Protein AF-A0A7H4N2U2-F1 (afdb_monomer)

Secondary structure (DSSP, 8-state):
-PPPHHHHHHHHHHHTT--EEEEE--GGGHHHHHHHHHH-SSEEEEEP-

Organism: NCBI:txid1134687

pLDDT: mean 88.4, std 9.0, range [57.91, 96.62]

Structure (mmCIF, N/CA/C/O backbone):
data_AF-A0A7H4N2U2-F1
#
_entry.id   AF-A0A7H4N2U2-F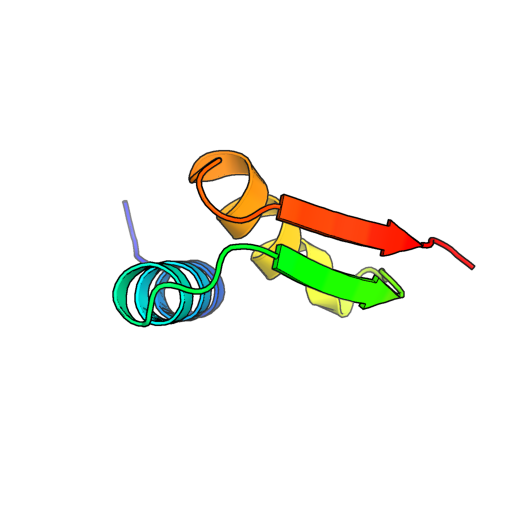1
#
loop_
_atom_site.group_PDB
_atom_site.id
_atom_site.type_symbol
_atom_site.label_atom_id
_atom_site.label_alt_id
_atom_site.label_comp_id
_atom_site.label_asym_id
_atom_site.label_entity_id
_atom_site.label_seq_id
_atom_site.pdbx_PDB_ins_code
_atom_site.Cartn_x
_atom_site.Cartn_y
_atom_site.Cartn_z
_atom_site.occupancy
_atom_site.B_iso_or_equiv
_atom_site.auth_seq_id
_atom_site.auth_comp_id
_atom_site.auth_asym_id
_atom_site.auth_atom_id
_atom_site.pdbx_PDB_model_num
ATOM 1 N N . MET A 1 1 ? 3.268 -3.242 19.617 1.00 57.91 1 MET A N 1
ATOM 2 C CA . MET A 1 1 ? 4.120 -2.874 18.462 1.00 57.91 1 MET A CA 1
ATOM 3 C C . MET A 1 1 ? 3.999 -1.376 18.227 1.00 57.91 1 MET A C 1
ATOM 5 O O . MET A 1 1 ? 2.884 -0.877 18.308 1.00 57.91 1 MET A O 1
ATOM 9 N N . LYS A 1 2 ? 5.101 -0.649 17.989 1.00 74.44 2 LYS A N 1
ATOM 10 C CA . LYS A 1 2 ? 5.026 0.764 17.574 1.00 74.44 2 LYS A CA 1
ATOM 11 C C . LYS A 1 2 ? 4.431 0.830 16.166 1.00 74.44 2 LYS A C 1
ATOM 13 O O . LYS A 1 2 ? 4.889 0.111 15.283 1.00 74.44 2 LYS A O 1
ATOM 18 N N . GLN A 1 3 ? 3.410 1.658 15.973 1.00 83.25 3 GLN A N 1
ATOM 19 C CA . GLN A 1 3 ? 2.796 1.868 14.666 1.00 83.25 3 GLN A CA 1
ATOM 20 C C . GLN A 1 3 ? 3.723 2.732 13.804 1.00 83.25 3 GLN A C 1
ATOM 22 O O . GLN A 1 3 ? 4.102 3.828 14.213 1.00 83.25 3 GLN A O 1
ATOM 27 N N . THR A 1 4 ? 4.114 2.229 12.633 1.00 93.56 4 THR A N 1
ATOM 28 C CA . THR A 1 4 ? 4.855 3.015 11.639 1.00 93.56 4 THR A CA 1
ATOM 29 C C . THR A 1 4 ? 3.881 3.864 10.823 1.00 93.56 4 THR A C 1
ATOM 31 O O . THR A 1 4 ? 2.690 3.552 10.732 1.00 93.56 4 THR A O 1
ATOM 34 N N . VAL A 1 5 ? 4.383 4.925 10.187 1.00 94.31 5 VAL A N 1
ATOM 35 C CA . VAL A 1 5 ? 3.576 5.729 9.254 1.00 94.31 5 VAL A CA 1
ATOM 36 C C . VAL A 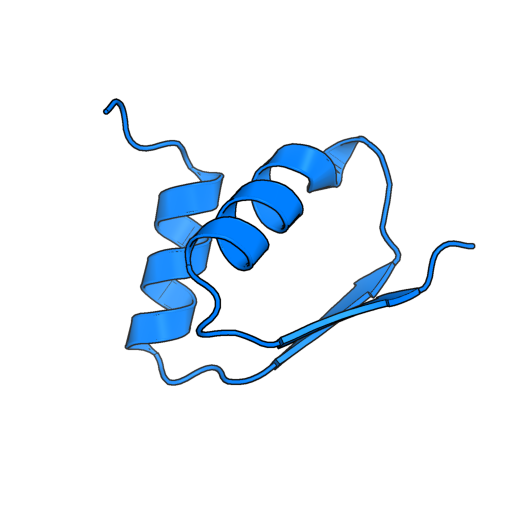1 5 ? 3.068 4.861 8.095 1.00 94.31 5 VAL A C 1
ATOM 38 O O . VAL A 1 5 ? 1.906 4.964 7.720 1.00 94.31 5 VAL A O 1
ATOM 41 N N . ALA A 1 6 ? 3.888 3.931 7.599 1.00 94.06 6 ALA A N 1
ATOM 42 C CA . ALA A 1 6 ? 3.489 2.974 6.569 1.00 94.06 6 ALA A CA 1
ATOM 43 C C . ALA A 1 6 ? 2.312 2.083 7.007 1.00 94.06 6 ALA A C 1
ATOM 45 O O . ALA A 1 6 ? 1.343 1.926 6.265 1.00 94.06 6 ALA A O 1
ATOM 46 N N . ALA A 1 7 ? 2.348 1.571 8.240 1.00 93.19 7 ALA A N 1
ATOM 47 C CA . ALA A 1 7 ? 1.262 0.777 8.803 1.00 93.19 7 ALA A CA 1
ATOM 48 C C . ALA A 1 7 ? -0.026 1.599 8.984 1.00 93.19 7 ALA A C 1
ATOM 50 O O . ALA A 1 7 ? -1.124 1.106 8.732 1.00 93.19 7 ALA A O 1
ATOM 51 N N . TYR A 1 8 ? 0.096 2.870 9.387 1.00 95.06 8 TYR A N 1
ATOM 52 C CA . TYR A 1 8 ? -1.040 3.792 9.454 1.00 95.06 8 TYR A CA 1
ATOM 53 C C . TYR A 1 8 ? -1.675 4.038 8.079 1.00 95.06 8 TYR A C 1
ATOM 55 O O . TYR A 1 8 ? -2.898 3.970 7.956 1.00 95.06 8 TYR A O 1
ATOM 63 N N . ILE A 1 9 ? -0.859 4.261 7.045 1.00 94.06 9 ILE A N 1
ATOM 64 C CA . ILE A 1 9 ? -1.336 4.452 5.670 1.00 94.06 9 ILE A CA 1
ATOM 65 C C . ILE A 1 9 ? -2.060 3.194 5.181 1.00 94.06 9 ILE A C 1
ATOM 67 O O . ILE A 1 9 ? -3.205 3.290 4.751 1.00 94.06 9 ILE A O 1
ATOM 71 N N . ALA A 1 10 ? -1.443 2.016 5.315 1.00 93.75 10 ALA A N 1
ATOM 72 C CA . ALA A 1 10 ? -2.042 0.751 4.887 1.00 93.75 10 ALA A CA 1
ATOM 73 C C . ALA A 1 10 ? -3.412 0.508 5.546 1.00 93.75 10 ALA A C 1
ATOM 75 O O . ALA A 1 10 ? -4.385 0.199 4.861 1.00 93.75 10 ALA A O 1
ATOM 76 N N . LYS A 1 11 ? -3.520 0.745 6.859 1.00 93.88 11 LYS A N 1
ATOM 77 C CA . LYS A 1 11 ? -4.782 0.588 7.594 1.00 93.88 11 LYS A CA 1
ATOM 78 C C . LYS A 1 11 ? -5.841 1.617 7.197 1.00 93.88 11 LYS A C 1
ATOM 80 O O . LYS A 1 11 ? -7.020 1.291 7.121 1.00 93.88 11 LYS A O 1
ATOM 85 N N . THR A 1 12 ? -5.433 2.853 6.924 1.00 95.00 12 THR A N 1
ATOM 86 C CA . THR A 1 12 ? -6.349 3.895 6.437 1.00 95.00 12 THR A CA 1
ATOM 87 C C . THR A 1 12 ? -6.933 3.513 5.075 1.00 95.00 12 THR A C 1
ATOM 89 O O . THR A 1 12 ? -8.135 3.646 4.859 1.00 95.00 12 THR A O 1
ATOM 92 N N . LEU A 1 13 ? -6.104 2.984 4.170 1.00 94.31 13 LEU A N 1
ATOM 93 C CA . LEU A 1 13 ? -6.544 2.523 2.850 1.00 94.31 13 LEU A CA 1
ATOM 94 C C . LEU A 1 13 ? -7.481 1.312 2.952 1.00 94.31 13 LEU A C 1
ATOM 96 O O . LEU A 1 13 ? -8.498 1.261 2.262 1.00 94.31 13 LEU A O 1
ATOM 100 N N . GLU A 1 14 ? -7.189 0.378 3.856 1.00 93.62 14 GLU A N 1
ATOM 101 C CA . GLU A 1 14 ? -8.062 -0.764 4.144 1.00 93.62 14 GLU A CA 1
ATOM 102 C C . GLU A 1 14 ? -9.440 -0.298 4.630 1.00 93.62 14 GLU A C 1
ATOM 104 O O . GLU A 1 14 ? -10.465 -0.741 4.110 1.00 93.62 14 GLU A O 1
ATOM 109 N N . GLN A 1 15 ? -9.476 0.632 5.589 1.00 95.19 15 GLN A N 1
ATOM 110 C CA . GLN A 1 15 ? -10.718 1.197 6.125 1.00 95.19 15 GLN A CA 1
ATOM 111 C C . GLN A 1 15 ? -11.521 1.962 5.070 1.00 95.19 15 GLN A C 1
ATOM 113 O O . GLN A 1 15 ? -12.750 1.945 5.104 1.00 95.19 15 GLN A O 1
ATOM 118 N N . ALA A 1 16 ? -10.841 2.590 4.110 1.00 96.62 16 ALA A N 1
ATOM 119 C CA . ALA A 1 16 ? -11.471 3.215 2.953 1.00 96.62 16 ALA A CA 1
ATOM 120 C C . ALA A 1 16 ? -12.019 2.195 1.931 1.00 96.62 16 ALA A C 1
ATOM 122 O O . ALA A 1 16 ? -12.652 2.587 0.953 1.00 96.62 16 ALA A O 1
ATOM 123 N N . GLY A 1 17 ? -11.796 0.893 2.138 1.00 95.25 17 GLY A N 1
ATOM 124 C CA . GLY A 1 17 ? -12.284 -0.173 1.267 1.00 95.25 17 GLY A CA 1
ATOM 125 C C . GLY A 1 17 ? -11.408 -0.432 0.042 1.00 95.25 17 GLY A C 1
ATOM 126 O O . GLY A 1 17 ? -11.844 -1.146 -0.863 1.00 95.25 17 GLY A O 1
ATOM 127 N N . VAL A 1 18 ? -10.183 0.106 0.004 1.00 95.50 18 VAL A N 1
ATOM 128 C CA . VAL A 1 18 ? -9.227 -0.158 -1.079 1.00 95.50 18 VAL A CA 1
ATOM 129 C C . VAL A 1 18 ? -8.911 -1.650 -1.117 1.00 95.50 18 VAL A C 1
ATOM 131 O O . VAL A 1 18 ? -8.657 -2.269 -0.087 1.00 95.50 18 VAL A O 1
ATOM 134 N N . LYS A 1 19 ? -8.945 -2.234 -2.317 1.00 94.56 19 LYS A N 1
ATOM 135 C CA . LYS A 1 19 ? -8.678 -3.665 -2.535 1.00 94.56 19 LYS A CA 1
ATOM 136 C C . LYS A 1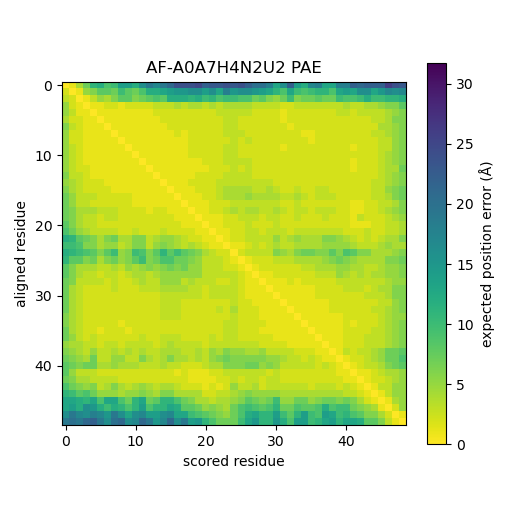 19 ? -7.368 -3.940 -3.252 1.00 94.56 19 LYS A C 1
ATOM 138 O O . LYS A 1 19 ? -6.845 -5.038 -3.123 1.00 94.56 19 LYS A O 1
ATOM 143 N N . ARG A 1 20 ? -6.847 -2.961 -3.992 1.00 94.12 20 ARG A N 1
ATOM 144 C CA . ARG A 1 20 ? -5.625 -3.105 -4.777 1.00 94.12 20 ARG A CA 1
ATOM 145 C C . ARG A 1 20 ? -4.893 -1.779 -4.912 1.00 94.12 20 ARG A C 1
ATOM 147 O O . ARG A 1 20 ? -5.537 -0.744 -5.087 1.00 94.12 20 ARG A O 1
ATOM 154 N N . ILE A 1 21 ? -3.567 -1.828 -4.864 1.00 92.00 21 ILE A N 1
ATOM 155 C CA . ILE A 1 21 ? -2.677 -0.705 -5.154 1.00 92.00 21 ILE A CA 1
ATOM 156 C C . ILE A 1 21 ? -1.682 -1.149 -6.231 1.00 92.00 21 ILE A C 1
ATOM 158 O O . ILE A 1 21 ? -1.110 -2.232 -6.143 1.00 92.00 21 ILE A O 1
ATOM 162 N N . TRP A 1 22 ? -1.481 -0.293 -7.232 1.00 91.25 22 TRP A N 1
ATOM 163 C CA . TRP A 1 22 ? -0.542 -0.503 -8.333 1.00 91.25 22 TRP A CA 1
ATOM 164 C C . TRP A 1 22 ? 0.654 0.428 -8.168 1.00 91.25 22 TRP A C 1
ATOM 166 O O . TRP A 1 22 ? 0.475 1.605 -7.840 1.00 91.25 22 TRP A O 1
ATOM 176 N N . GLY A 1 23 ? 1.864 -0.062 -8.424 1.00 87.25 23 GLY A N 1
ATOM 177 C CA . GLY A 1 23 ? 3.055 0.773 -8.308 1.00 87.25 23 GLY A CA 1
ATOM 178 C C . GLY A 1 23 ? 4.309 0.169 -8.922 1.00 87.25 23 GLY A C 1
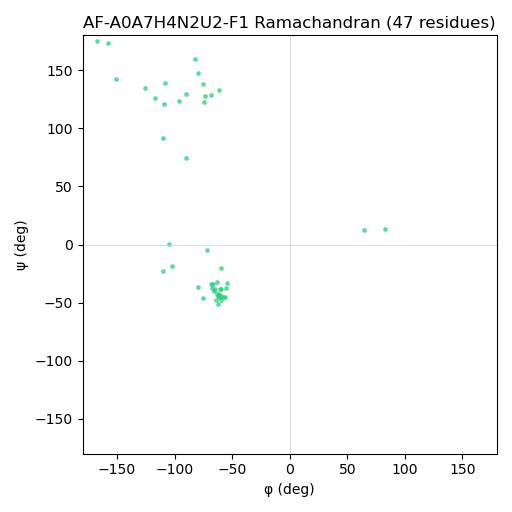ATOM 179 O O . GLY A 1 23 ? 4.325 -0.973 -9.370 1.00 87.25 23 GLY A O 1
ATOM 180 N N . VAL A 1 24 ? 5.377 0.962 -8.919 1.00 87.25 24 VAL A N 1
ATOM 181 C CA . VAL A 1 24 ? 6.733 0.497 -9.220 1.00 87.25 24 VAL A CA 1
ATOM 182 C C . VAL A 1 24 ? 7.514 0.515 -7.915 1.00 87.25 24 VAL A C 1
ATOM 184 O O . VAL A 1 24 ? 7.594 1.551 -7.252 1.00 87.25 24 VAL A O 1
ATOM 187 N N . THR A 1 25 ? 8.035 -0.637 -7.502 1.00 81.56 25 THR A N 1
ATOM 188 C CA . THR A 1 25 ? 8.775 -0.758 -6.239 1.00 81.56 25 THR A CA 1
ATOM 189 C C . THR A 1 25 ? 10.211 -0.266 -6.353 1.00 81.56 25 THR A C 1
ATOM 191 O O . THR A 1 25 ? 10.869 -0.448 -7.372 1.00 81.56 25 THR A O 1
ATOM 194 N N . GLY A 1 26 ? 10.708 0.289 -5.249 1.00 85.69 26 GLY A N 1
ATOM 195 C CA . GLY A 1 26 ? 12.114 0.589 -4.983 1.00 85.69 26 GLY A CA 1
ATOM 196 C C . GLY A 1 26 ? 12.336 0.698 -3.471 1.00 85.69 26 GLY A C 1
ATOM 197 O O . GLY A 1 26 ? 11.362 0.686 -2.712 1.00 85.69 26 GLY A O 1
ATOM 198 N N . ASP A 1 27 ? 13.587 0.833 -3.023 1.00 90.06 27 ASP A N 1
ATOM 199 C CA . ASP A 1 27 ? 13.942 0.742 -1.593 1.00 90.06 27 ASP A CA 1
ATOM 200 C C . ASP A 1 27 ? 13.160 1.703 -0.685 1.00 90.06 27 ASP A C 1
ATOM 202 O O . ASP A 1 27 ? 12.795 1.358 0.443 1.00 90.06 27 ASP A O 1
ATOM 206 N N . SER A 1 28 ? 12.814 2.884 -1.203 1.00 90.62 28 SER A N 1
ATOM 207 C CA . SER A 1 28 ? 12.005 3.895 -0.511 1.00 90.62 28 SER A CA 1
ATOM 208 C C . SER A 1 28 ? 10.608 3.408 -0.101 1.00 90.62 28 SER A C 1
ATOM 210 O O . SER A 1 28 ? 9.992 4.001 0.783 1.00 90.62 28 SER A O 1
ATOM 212 N N . LEU A 1 29 ? 10.089 2.345 -0.726 1.00 89.81 29 LEU A N 1
ATOM 213 C CA . LEU A 1 29 ? 8.745 1.809 -0.487 1.00 89.81 29 LEU A CA 1
ATOM 214 C C . LEU A 1 29 ? 8.732 0.515 0.336 1.00 89.81 29 LEU A C 1
ATOM 216 O O . LEU A 1 29 ? 7.651 0.023 0.657 1.00 89.81 29 LEU A O 1
ATOM 220 N N . ASN A 1 30 ? 9.891 0.000 0.763 1.00 89.44 30 ASN A N 1
ATOM 221 C CA . ASN A 1 30 ? 9.981 -1.270 1.495 1.00 89.44 30 ASN A CA 1
ATOM 222 C C . ASN A 1 30 ? 9.106 -1.298 2.759 1.00 89.44 30 ASN A C 1
ATOM 224 O O . ASN A 1 30 ? 8.465 -2.306 3.048 1.00 89.44 30 ASN A O 1
ATOM 228 N N . GLY A 1 31 ? 9.009 -0.178 3.486 1.00 90.38 31 GLY A N 1
ATOM 229 C CA . GLY A 1 31 ? 8.160 -0.087 4.678 1.00 90.38 31 GLY A CA 1
ATOM 230 C C . GLY A 1 31 ? 6.659 -0.192 4.383 1.00 90.38 31 GLY A C 1
ATOM 231 O O . GLY 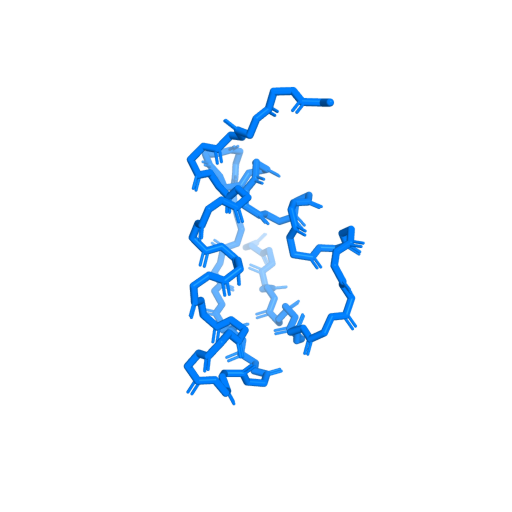A 1 31 ? 5.913 -0.757 5.187 1.00 90.38 31 GLY A O 1
ATOM 232 N N . LEU A 1 32 ? 6.207 0.331 3.238 1.00 91.44 32 LEU A N 1
ATOM 233 C CA . LEU A 1 32 ? 4.812 0.230 2.807 1.00 91.44 32 LEU A CA 1
ATOM 234 C C . LEU A 1 32 ? 4.507 -1.175 2.293 1.00 91.44 32 LEU A C 1
ATOM 236 O O . LEU A 1 32 ? 3.526 -1.762 2.741 1.00 91.44 32 LEU A O 1
ATOM 240 N N . SER A 1 33 ? 5.376 -1.739 1.451 1.00 90.75 33 SER A N 1
ATOM 241 C CA . SER A 1 33 ? 5.236 -3.108 0.944 1.00 90.75 33 SER A CA 1
ATOM 242 C C . SER A 1 33 ? 5.196 -4.138 2.079 1.00 90.75 33 SER A C 1
ATOM 244 O O . SER A 1 33 ? 4.320 -4.996 2.097 1.00 90.75 33 SER A O 1
ATOM 246 N N . ASP A 1 34 ? 6.081 -4.025 3.078 1.00 91.44 34 ASP A N 1
ATOM 247 C CA . ASP A 1 34 ? 6.059 -4.882 4.274 1.00 91.44 34 ASP A CA 1
ATOM 248 C C . ASP A 1 34 ? 4.755 -4.720 5.068 1.00 91.44 34 ASP A C 1
ATOM 250 O O . ASP A 1 34 ? 4.153 -5.707 5.486 1.00 91.44 34 ASP A O 1
ATOM 254 N N . SER A 1 35 ? 4.268 -3.486 5.232 1.00 92.81 35 SER A N 1
ATOM 255 C CA . SER A 1 35 ? 3.004 -3.238 5.935 1.00 92.81 35 SER A CA 1
ATOM 256 C C . SER A 1 35 ? 1.816 -3.867 5.200 1.00 92.81 35 SER A C 1
ATOM 258 O O . SER A 1 35 ? 1.024 -4.568 5.824 1.00 92.81 35 SER A O 1
ATOM 260 N N . LEU A 1 36 ? 1.705 -3.665 3.883 1.00 91.12 36 LEU A N 1
ATOM 261 C CA . LEU A 1 36 ? 0.640 -4.240 3.055 1.00 91.12 36 LEU A CA 1
ATOM 262 C C . LEU A 1 36 ? 0.678 -5.775 3.075 1.00 91.12 36 LEU A C 1
ATOM 264 O O . LEU A 1 36 ? -0.352 -6.401 3.321 1.00 91.12 36 LEU A O 1
ATOM 268 N N . ASN A 1 37 ? 1.868 -6.371 2.938 1.00 89.12 37 ASN A N 1
ATOM 269 C CA . ASN A 1 37 ? 2.058 -7.822 3.015 1.00 89.12 37 ASN A CA 1
ATOM 270 C C . ASN A 1 37 ? 1.646 -8.404 4.374 1.00 89.12 37 ASN A C 1
ATOM 272 O O . ASN A 1 37 ? 1.057 -9.480 4.429 1.00 89.12 37 ASN A O 1
ATOM 276 N N . ARG A 1 38 ? 1.922 -7.703 5.483 1.00 88.56 38 ARG A N 1
ATOM 277 C CA . ARG A 1 38 ? 1.514 -8.153 6.825 1.00 88.56 38 ARG A CA 1
ATOM 278 C C . ARG A 1 38 ? 0.008 -8.108 7.041 1.00 88.56 38 ARG A C 1
ATOM 280 O O . ARG A 1 38 ? -0.504 -8.930 7.796 1.00 88.56 38 ARG A O 1
ATOM 287 N N . TYR A 1 39 ? -0.682 -7.138 6.444 1.00 86.69 39 TYR A N 1
ATOM 288 C CA . TYR A 1 39 ? -2.135 -7.030 6.565 1.00 86.69 39 TYR A CA 1
ATOM 289 C C . TYR A 1 39 ? -2.862 -8.004 5.635 1.00 86.69 39 TYR A C 1
ATOM 291 O O . TYR A 1 39 ? -3.880 -8.560 6.034 1.00 86.69 39 TYR A O 1
ATOM 299 N N . GLY A 1 40 ? -2.341 -8.247 4.428 1.00 86.19 40 GLY A N 1
ATOM 300 C CA . GLY A 1 40 ? -2.871 -9.254 3.500 1.00 86.19 40 GLY A CA 1
ATOM 301 C C . GLY A 1 40 ? -4.290 -8.974 2.984 1.00 86.19 40 GLY A C 1
ATOM 302 O O . GLY A 1 40 ? -4.920 -9.859 2.415 1.00 86.19 40 GLY A O 1
ATOM 303 N N . THR A 1 41 ? -4.813 -7.764 3.199 1.00 90.31 41 THR A N 1
ATOM 304 C CA . THR A 1 41 ? -6.174 -7.348 2.816 1.00 90.31 41 THR A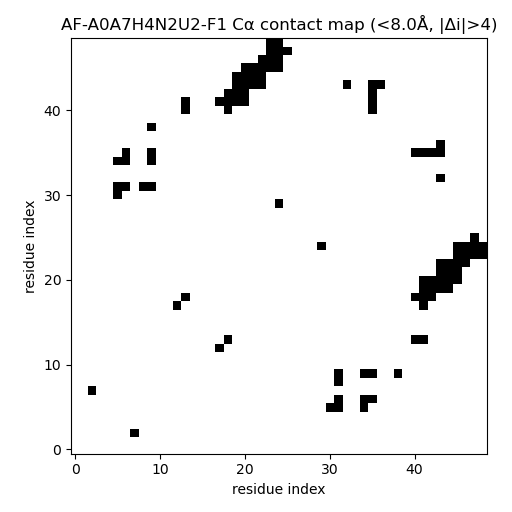 CA 1
ATOM 305 C C . THR A 1 41 ? -6.221 -6.484 1.559 1.00 90.31 41 THR A C 1
ATOM 307 O O . THR A 1 41 ? -7.281 -6.366 0.939 1.00 90.31 41 THR A O 1
ATOM 310 N N . ILE A 1 42 ? -5.0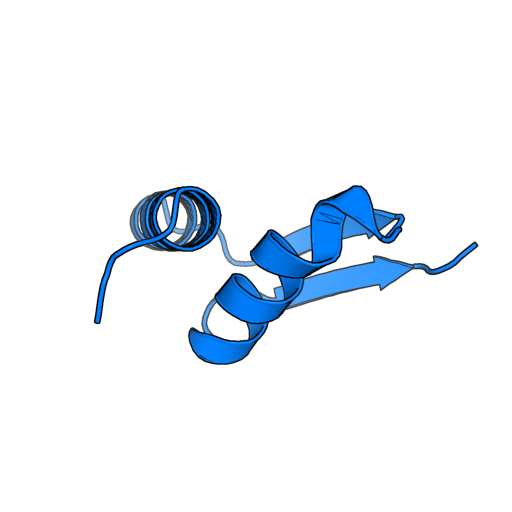86 -5.897 1.177 1.00 93.88 42 ILE A N 1
ATOM 311 C CA . ILE A 1 42 ? -4.913 -5.084 -0.025 1.00 93.88 42 ILE A CA 1
ATOM 312 C C . ILE A 1 42 ? -3.910 -5.789 -0.926 1.00 93.88 42 ILE A C 1
ATOM 314 O O . ILE A 1 42 ? -2.795 -6.085 -0.500 1.00 93.88 42 ILE A O 1
ATOM 318 N N . ASP A 1 43 ? -4.305 -6.015 -2.171 1.00 92.81 43 ASP A N 1
ATOM 319 C CA . ASP A 1 43 ? -3.442 -6.591 -3.190 1.00 92.81 43 ASP A CA 1
ATOM 320 C C . ASP A 1 43 ? -2.396 -5.565 -3.654 1.00 92.81 43 ASP A C 1
ATOM 322 O O . ASP A 1 43 ? -2.736 -4.424 -3.990 1.00 92.81 43 ASP A O 1
ATOM 326 N N . TRP A 1 44 ? -1.123 -5.947 -3.628 1.00 90.81 44 TRP A N 1
ATOM 327 C CA . TRP A 1 44 ? -0.001 -5.080 -3.982 1.00 90.81 44 TRP A CA 1
ATOM 328 C C . TRP A 1 44 ? 0.615 -5.549 -5.299 1.00 90.81 44 TRP A C 1
ATOM 330 O O . TRP A 1 44 ? 1.529 -6.374 -5.318 1.00 90.81 44 TRP A O 1
ATOM 340 N N . ASP A 1 45 ? 0.129 -4.979 -6.402 1.00 86.31 45 ASP A N 1
ATOM 341 C CA . ASP A 1 45 ? 0.605 -5.273 -7.753 1.00 86.31 45 ASP A CA 1
ATOM 342 C C . ASP A 1 45 ? 1.752 -4.323 -8.120 1.00 86.31 45 ASP A C 1
ATOM 344 O O . ASP A 1 45 ? 1.600 -3.354 -8.879 1.00 86.31 45 ASP A O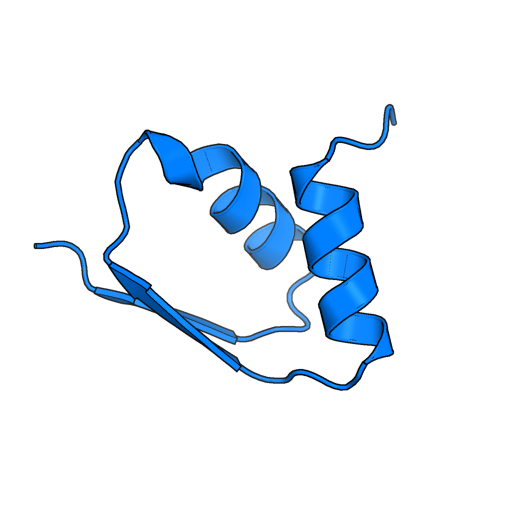 1
ATOM 348 N N . ALA A 1 46 ? 2.922 -4.587 -7.537 1.00 81.00 46 ALA A N 1
ATOM 349 C CA . ALA A 1 46 ? 4.140 -3.876 -7.886 1.00 81.00 46 ALA A CA 1
ATOM 350 C C . ALA A 1 46 ? 4.917 -4.554 -9.008 1.00 81.00 46 ALA A C 1
ATOM 352 O O . ALA A 1 46 ? 5.255 -5.733 -8.927 1.00 81.00 46 ALA A O 1
ATOM 353 N N . HIS A 1 47 ? 5.277 -3.765 -10.015 1.00 71.25 47 HIS A N 1
ATOM 354 C CA . HIS A 1 47 ? 6.236 -4.174 -11.032 1.00 71.25 47 HIS A CA 1
ATOM 355 C C . HIS A 1 47 ? 7.610 -3.632 -10.630 1.00 71.25 47 HIS A C 1
ATOM 357 O O . HIS A 1 47 ? 7.763 -2.432 -10.394 1.00 71.25 47 HIS A O 1
ATOM 363 N N . ALA A 1 48 ? 8.605 -4.507 -10.503 1.00 60.44 48 ALA A N 1
ATOM 364 C CA . ALA A 1 48 ? 9.993 -4.065 -10.428 1.00 60.44 48 ALA A CA 1
ATOM 365 C C . ALA A 1 48 ? 10.449 -3.650 -11.843 1.00 60.44 48 ALA A C 1
ATOM 367 O O . ALA A 1 48 ? 10.057 -4.325 -12.800 1.00 60.44 48 ALA A O 1
ATOM 368 N N . PRO A 1 49 ? 11.192 -2.539 -11.991 1.00 59.56 49 PRO A N 1
ATOM 369 C CA . PRO A 1 49 ? 11.790 -2.164 -13.270 1.00 59.56 49 PRO A CA 1
ATOM 370 C C . PRO A 1 49 ? 12.848 -3.174 -13.734 1.00 59.56 49 PRO A C 1
ATOM 372 O O . PRO A 1 49 ? 13.448 -3.855 -12.869 1.00 59.56 49 PRO A O 1
#

Foldseek 3Di:
DDQDPLLVVLVVCVVVVAAEDEEADDPVCPSNVVNNVVVVRHHYHYDYD

Solvent-accessible surface area (backbone atoms only — not comparable to full-atom values): 2990 Å² total; per-residue (Å²): 131,87,83,47,72,40,44,52,50,44,50,53,40,48,74,72,64,48,54,66,49,77,49,73,61,53,82,92,44,48,61,42,54,52,34,33,62,73,66,67,68,42,46,76,56,57,48,71,130

Radius of gyration: 10.45 Å; Cα contacts (8 Å, |Δi|>4): 52; chains: 1; bounding box: 26×15×32 Å

Sequence (49 aa):
MKQTVAAYIAKTLEQAGVKRIWGVTGDSLNGLSDSLNRYGTIDWDAHAP

Nearest PDB structures (foldseek):
  8rpi-assembly1_A  TM=9.263E-01  e=2.486E-02  Janthinobacterium sp. HH01
  8rpj-assembly2_C  TM=9.250E-01  e=4.079E-02  Janthinobacterium sp. HH01
  8rph-assembly3_F  TM=9.299E-01  e=9.533E-02  Janthinobacterium sp. HH01
  5ahk-assembly1_A  TM=9.089E-01  e=7.710E-02  Pseudomonas protegens
  5ahk-assembly1_B  TM=8.675E-01  e=6.236E-02  Pseudomonas protegens

Mean predicted aligned error: 4.01 Å

InterPro domains:
  IPR012001 Thiamine pyrophosphate enzyme, N-terminal TP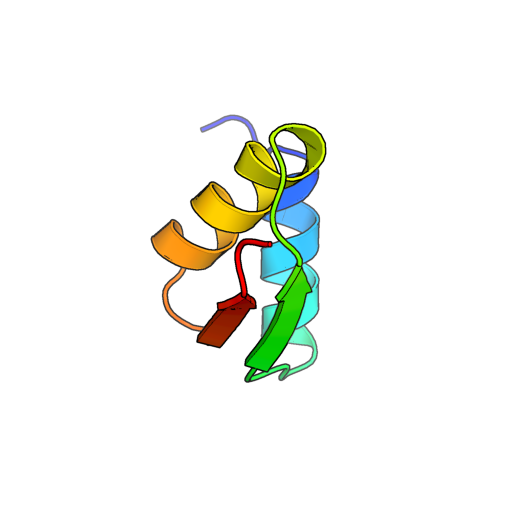P-binding domain [PF02776] (4-43)
  IPR029061 Thiamin diphosphate-binding fold [SSF52518] (3-44)
  IPR047211 Pyruvate oxidase/Pyruvate dehydrogenase [ubiquinone]-like [PTHR42981] (1-44)